Protein AF-A0A534IE81-F1 (afdb_monomer)

Foldseek 3Di:
DLVVVQVVCCVVVVDRDHSVCCVPPDDPPPVVVVVVQVLQLVLLLLVLQCVVCNPVSVPDPVSVVVVVVVCVCPPVDDSCVVSVVSPDNGGDCVSSVVVVVVVVVD

Secondary structure (DSSP, 8-state):
-HHHHHHHHHHHH-S---GGGHHHH--GGGHHHHHHHHHHHHHHHHHHHHHHH-TTGGG-HHHHHHHHHHHHTTTSS-HHHHHHTTT-SS--SHHHHHHHHHHHH-

Radius of gyration: 18.0 Å; Cα contacts (8 Å, |Δi|>4): 70; chains: 1; bounding box: 38×23×45 Å

Mean predicted aligned error: 4.63 Å

pLDDT: mean 92.32, std 5.48, range [68.88, 97.38]

Sequence (106 aa):
MDRVYASELRKVLKFRVPPEQYLVDLDDGFYAAQYLRAWIFDAQIRAALREKHGDGWWSTKEAGAFLKRQWSSGQKYSVEELLEGVGYAGLDLDPFVEEIESRLAS

Solvent-accessible surface area (backbone atoms only — not comparable to full-atom values): 6221 Å² total; per-residue (Å²): 106,36,67,59,55,25,51,51,49,24,69,73,73,71,47,92,52,68,44,73,49,58,82,75,72,66,60,72,92,54,44,69,58,53,51,53,51,49,50,25,48,50,31,46,53,52,49,54,40,30,73,75,56,37,89,66,21,91,78,37,70,66,52,54,53,50,51,51,58,58,58,72,52,64,84,76,61,55,72,45,61,56,30,45,76,73,76,37,99,40,87,51,62,61,56,33,50,54,51,52,52,55,65,73,74,108

Structure (mmCIF, N/CA/C/O backbone):
data_AF-A0A534IE81-F1
#
_entry.id   AF-A0A534IE81-F1
#
loop_
_atom_site.group_PDB
_atom_site.id
_atom_site.type_symbol
_atom_site.label_atom_id
_atom_site.label_alt_id
_atom_site.label_comp_id
_atom_site.label_asym_id
_atom_site.label_entity_id
_atom_site.label_seq_id
_atom_site.pdbx_PDB_ins_code
_atom_site.Cartn_x
_atom_site.Cartn_y
_atom_site.Cartn_z
_atom_site.occupancy
_atom_site.B_iso_or_equiv
_atom_site.auth_seq_id
_atom_site.auth_comp_id
_atom_site.auth_asym_id
_atom_site.auth_atom_id
_atom_site.pdbx_PDB_model_num
ATOM 1 N N . MET A 1 1 ? 21.670 -3.631 -20.381 1.00 70.19 1 MET A N 1
ATOM 2 C CA . MET A 1 1 ? 20.563 -3.517 -19.402 1.00 70.19 1 MET A CA 1
ATOM 3 C C . MET A 1 1 ? 19.368 -2.882 -20.107 1.00 70.19 1 MET A C 1
ATOM 5 O O . MET A 1 1 ? 18.323 -3.514 -20.164 1.00 70.19 1 MET A O 1
ATOM 9 N N . ASP A 1 2 ? 19.583 -1.741 -20.768 1.00 84.44 2 ASP A N 1
ATOM 10 C CA . ASP A 1 2 ? 18.852 -1.196 -21.932 1.00 84.44 2 ASP A CA 1
ATOM 11 C C . ASP A 1 2 ? 17.893 -2.154 -22.685 1.00 84.44 2 ASP A C 1
ATOM 13 O O . ASP A 1 2 ? 16.681 -1.939 -22.685 1.00 84.44 2 ASP A O 1
ATOM 17 N N . ARG A 1 3 ? 18.395 -3.231 -23.316 1.00 88.00 3 ARG A N 1
ATOM 18 C CA . ARG A 1 3 ? 17.573 -4.133 -24.144 1.00 88.00 3 ARG A CA 1
ATOM 19 C C . ARG A 1 3 ? 16.593 -4.951 -23.316 1.00 88.00 3 ARG A C 1
ATOM 21 O O . ARG A 1 3 ? 15.455 -5.118 -23.738 1.00 88.00 3 ARG A O 1
ATOM 28 N N . VAL A 1 4 ? 17.035 -5.447 -22.159 1.00 90.75 4 VAL A N 1
ATOM 29 C CA . VAL A 1 4 ? 16.195 -6.235 -21.246 1.00 90.75 4 VAL A CA 1
ATOM 30 C C . VAL A 1 4 ? 15.083 -5.342 -20.699 1.00 90.75 4 VAL A C 1
ATOM 32 O O . VAL A 1 4 ? 13.916 -5.664 -20.899 1.00 90.75 4 VAL A O 1
ATOM 35 N N . TYR A 1 5 ? 15.441 -4.176 -20.152 1.00 91.00 5 TYR A N 1
ATOM 36 C CA . TYR A 1 5 ? 14.512 -3.150 -19.665 1.00 91.00 5 TYR A CA 1
ATOM 37 C C . TYR A 1 5 ? 13.429 -2.812 -20.704 1.00 91.00 5 TYR A C 1
ATOM 39 O O . TYR A 1 5 ? 12.236 -2.989 -20.449 1.00 91.00 5 TYR A O 1
ATOM 47 N N . ALA A 1 6 ? 13.836 -2.417 -21.917 1.00 92.81 6 ALA A N 1
ATOM 48 C CA . ALA A 1 6 ? 12.893 -2.018 -22.958 1.00 92.81 6 ALA A CA 1
ATOM 49 C C . ALA A 1 6 ? 12.023 -3.185 -23.448 1.00 92.81 6 ALA A C 1
ATOM 51 O O . ALA A 1 6 ? 10.846 -2.991 -23.758 1.00 92.81 6 ALA A O 1
ATOM 52 N N . SER A 1 7 ? 12.583 -4.397 -23.531 1.00 94.38 7 SER A N 1
ATOM 53 C CA . SER A 1 7 ? 11.838 -5.577 -23.979 1.00 94.38 7 SER A CA 1
ATOM 54 C C . SER A 1 7 ? 10.766 -6.011 -22.977 1.00 94.38 7 SER A C 1
ATOM 56 O O . SER A 1 7 ? 9.632 -6.267 -23.389 1.00 94.38 7 SER A O 1
ATOM 58 N N . GLU A 1 8 ? 11.084 -6.021 -21.679 1.00 94.25 8 GLU A N 1
ATOM 59 C CA . GLU A 1 8 ? 10.147 -6.424 -20.629 1.00 94.25 8 GLU A CA 1
ATOM 60 C C . GLU A 1 8 ? 9.044 -5.381 -20.440 1.00 94.25 8 GLU A C 1
ATOM 62 O O . GLU A 1 8 ? 7.858 -5.723 -20.470 1.00 94.25 8 GLU A O 1
ATOM 67 N N . LEU A 1 9 ? 9.394 -4.093 -20.366 1.00 93.19 9 LEU A N 1
ATOM 68 C CA . LEU A 1 9 ? 8.386 -3.039 -20.243 1.00 93.19 9 LEU A CA 1
ATOM 69 C C . LEU A 1 9 ? 7.476 -2.977 -21.466 1.00 93.19 9 LEU A C 1
ATOM 71 O O . LEU A 1 9 ? 6.263 -2.872 -21.315 1.00 93.19 9 LEU A O 1
ATOM 75 N N . ARG A 1 10 ? 8.009 -3.132 -22.683 1.00 94.62 10 ARG A N 1
ATOM 76 C CA . ARG A 1 10 ? 7.165 -3.205 -23.885 1.00 94.62 10 ARG A CA 1
ATOM 77 C C . ARG A 1 10 ? 6.218 -4.403 -23.849 1.00 94.62 10 ARG A C 1
ATOM 79 O O . ARG A 1 10 ? 5.073 -4.294 -24.293 1.00 94.62 10 ARG A O 1
ATOM 86 N N . LYS A 1 11 ? 6.679 -5.552 -23.352 1.00 95.81 11 LYS A N 1
ATOM 87 C CA . LYS A 1 11 ? 5.860 -6.763 -23.236 1.00 95.81 11 LYS A CA 1
ATOM 88 C C . LYS A 1 11 ? 4.696 -6.561 -22.268 1.00 95.81 11 LYS A C 1
ATOM 90 O O . LYS A 1 11 ? 3.598 -7.026 -22.583 1.00 95.81 11 LYS A O 1
ATOM 95 N N . VAL A 1 12 ? 4.913 -5.882 -21.142 1.00 94.88 12 VAL A N 1
ATOM 96 C CA . VAL A 1 12 ? 3.889 -5.662 -20.105 1.00 94.88 12 VAL A CA 1
ATOM 97 C C . VAL A 1 12 ? 3.012 -4.449 -20.426 1.00 94.88 12 VAL A C 1
ATOM 99 O O . VAL A 1 12 ? 1.802 -4.601 -20.557 1.00 94.88 12 VAL A O 1
ATOM 102 N N . LEU A 1 13 ? 3.613 -3.275 -20.644 1.00 93.75 13 LEU A N 1
ATOM 103 C CA . LEU A 1 13 ? 2.911 -2.004 -20.869 1.00 93.75 13 LEU A CA 1
ATOM 104 C C . LEU A 1 13 ? 2.257 -1.902 -22.252 1.00 93.75 13 LEU A C 1
ATOM 106 O O . LEU A 1 13 ? 1.397 -1.056 -22.458 1.00 93.75 13 LEU A O 1
ATOM 110 N N . LYS A 1 14 ? 2.686 -2.720 -23.223 1.00 94.69 14 LYS A N 1
ATOM 111 C CA . LYS A 1 14 ? 2.256 -2.682 -24.639 1.00 94.69 14 LYS A CA 1
ATOM 112 C C . LYS A 1 14 ? 2.622 -1.400 -25.405 1.00 94.69 14 LYS A C 1
ATOM 114 O O . LYS A 1 14 ? 2.352 -1.316 -26.602 1.00 94.69 14 LYS A O 1
ATOM 119 N N . PHE A 1 15 ? 3.316 -0.453 -24.777 1.00 93.56 15 PHE A N 1
ATOM 120 C CA . PHE A 1 15 ? 3.876 0.743 -25.413 1.00 93.56 15 PHE A CA 1
ATOM 121 C C . PHE A 1 15 ? 5.326 0.532 -25.871 1.00 93.56 15 PHE A C 1
ATOM 123 O O . PHE A 1 15 ? 6.034 -0.355 -25.393 1.00 93.56 15 PHE A O 1
ATOM 130 N N . ARG A 1 16 ? 5.795 1.350 -26.823 1.00 92.19 16 ARG A N 1
ATOM 131 C CA . ARG A 1 16 ? 7.222 1.391 -27.179 1.00 92.19 16 ARG A CA 1
ATOM 132 C C . ARG A 1 16 ? 7.977 2.184 -26.114 1.00 92.19 16 ARG A C 1
ATOM 134 O O . ARG A 1 16 ? 7.666 3.349 -25.901 1.00 92.19 16 ARG A O 1
ATOM 141 N N . VAL A 1 17 ? 8.983 1.555 -25.517 1.00 90.69 17 VAL A N 1
ATOM 142 C CA . VAL A 1 17 ? 9.850 2.148 -24.493 1.00 90.69 17 VAL A CA 1
ATOM 143 C C . VAL A 1 17 ? 11.247 2.352 -25.092 1.00 90.69 17 VAL A C 1
ATOM 145 O O . VAL A 1 17 ? 11.842 1.368 -25.544 1.00 90.69 17 VAL A O 1
ATOM 148 N N . PRO A 1 18 ? 11.758 3.596 -25.173 1.00 92.12 18 PRO A N 1
ATOM 149 C CA . PRO A 1 18 ? 13.130 3.871 -25.592 1.00 92.12 18 PRO A CA 1
ATOM 150 C C . PRO A 1 18 ? 14.152 3.165 -24.684 1.00 92.12 18 PRO A C 1
ATOM 152 O O . PRO A 1 18 ? 14.059 3.300 -23.461 1.00 92.12 18 PRO A O 1
ATOM 155 N N . PRO A 1 19 ? 15.131 2.422 -25.235 1.00 90.94 19 PRO A N 1
ATOM 156 C CA . PRO A 1 19 ? 16.130 1.715 -24.437 1.00 90.94 19 PRO A CA 1
ATOM 157 C C . PRO A 1 19 ? 16.938 2.614 -23.510 1.00 90.94 19 PRO A C 1
ATOM 159 O O . PRO A 1 19 ? 17.375 2.130 -22.477 1.00 90.94 19 PRO A O 1
ATOM 162 N N . GLU A 1 20 ? 17.114 3.892 -23.851 1.00 91.69 20 GLU A N 1
ATOM 163 C CA . GLU A 1 20 ? 17.898 4.877 -23.101 1.00 91.69 20 GLU A CA 1
ATOM 164 C C . GLU A 1 20 ? 17.238 5.277 -21.773 1.00 91.69 20 GLU A C 1
ATOM 166 O O . GLU A 1 20 ? 17.924 5.760 -20.874 1.00 91.69 20 GLU A O 1
ATOM 171 N N . GLN A 1 21 ? 15.928 5.040 -21.617 1.00 90.06 21 GLN A N 1
ATOM 172 C CA . GLN A 1 21 ? 15.193 5.401 -20.400 1.00 90.06 21 GLN A CA 1
ATOM 173 C C . GLN A 1 21 ? 15.666 4.641 -19.155 1.00 90.06 21 GLN A C 1
ATOM 175 O O . GLN A 1 21 ? 15.494 5.152 -18.054 1.00 90.06 21 GLN A O 1
ATOM 180 N N . TYR A 1 22 ? 16.353 3.500 -19.300 1.00 85.62 22 TYR A N 1
ATOM 181 C CA . TYR A 1 22 ? 16.929 2.778 -18.156 1.00 85.62 22 TYR A CA 1
ATOM 182 C C . TYR A 1 22 ? 17.902 3.626 -17.315 1.00 85.62 22 TYR A C 1
ATOM 184 O O . TYR A 1 22 ? 18.153 3.295 -16.162 1.00 85.62 22 TYR A O 1
ATOM 192 N N . LEU A 1 23 ? 18.466 4.698 -17.891 1.00 87.44 23 LEU A N 1
ATOM 193 C CA . LEU A 1 23 ? 19.384 5.612 -17.203 1.00 87.44 23 LEU A CA 1
ATOM 194 C C . LEU A 1 23 ? 18.685 6.546 -16.211 1.00 87.44 23 LEU A C 1
ATOM 196 O O . LEU A 1 23 ? 19.358 7.131 -15.369 1.00 87.44 23 LEU A O 1
ATOM 200 N N . VAL A 1 24 ? 17.372 6.734 -16.355 1.00 86.44 24 VAL A N 1
ATOM 201 C CA . VAL A 1 24 ? 16.589 7.696 -15.564 1.00 86.44 24 VAL A CA 1
ATOM 202 C C . VAL A 1 24 ? 15.411 7.056 -14.834 1.00 86.44 24 VAL A C 1
ATOM 204 O O . VAL A 1 24 ? 14.939 7.635 -13.868 1.00 86.44 24 VAL A O 1
ATOM 207 N N . ASP A 1 25 ? 14.942 5.890 -15.287 1.00 81.81 25 ASP A N 1
ATOM 208 C CA . ASP A 1 25 ? 13.791 5.173 -14.714 1.00 81.81 25 ASP A CA 1
ATOM 209 C C . ASP A 1 25 ? 14.186 4.200 -13.590 1.00 81.81 25 ASP A C 1
ATOM 211 O O . ASP A 1 25 ? 13.340 3.667 -12.878 1.00 81.81 25 ASP A O 1
ATOM 215 N N . LEU A 1 26 ? 15.486 3.926 -13.436 1.00 77.25 26 LEU A N 1
ATOM 216 C CA . LEU A 1 26 ? 15.972 3.023 -12.403 1.00 77.25 26 LEU A CA 1
ATOM 217 C C . LEU A 1 26 ? 16.119 3.770 -11.075 1.00 77.25 26 LEU A C 1
ATOM 219 O O . LEU A 1 26 ? 17.108 4.466 -10.857 1.00 77.25 26 LEU A O 1
ATOM 223 N N . ASP A 1 27 ? 15.161 3.564 -10.177 1.00 78.12 27 ASP A N 1
ATOM 224 C CA . ASP A 1 27 ? 15.307 3.957 -8.779 1.00 78.12 27 ASP A CA 1
ATOM 225 C C . ASP A 1 27 ? 16.212 2.972 -8.021 1.00 78.12 27 ASP A C 1
ATOM 227 O O . ASP A 1 27 ? 16.103 1.744 -8.156 1.00 78.12 27 ASP A O 1
ATOM 231 N N . ASP A 1 28 ? 17.087 3.512 -7.174 1.00 76.25 28 ASP A N 1
ATOM 232 C CA . ASP A 1 28 ? 17.988 2.722 -6.339 1.00 76.25 28 ASP A CA 1
ATOM 233 C C . ASP A 1 28 ? 17.231 1.780 -5.386 1.00 76.25 28 ASP A C 1
ATOM 235 O O . ASP A 1 28 ? 16.104 2.026 -4.952 1.00 76.25 28 ASP A O 1
ATOM 239 N N . GLY A 1 29 ? 17.879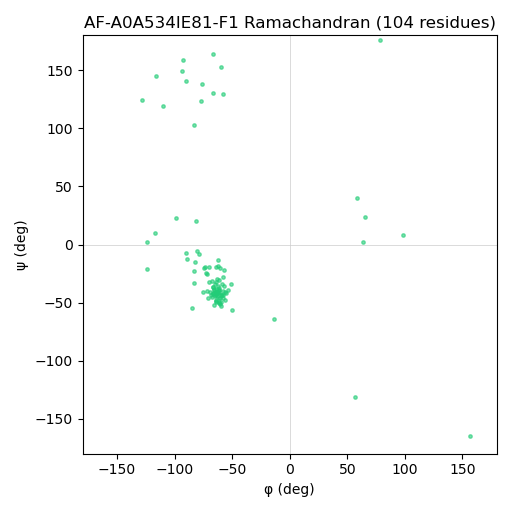 0.671 -5.017 1.00 75.44 29 GLY A N 1
ATOM 240 C CA . GLY A 1 29 ? 17.419 -0.184 -3.917 1.00 75.44 29 GLY A CA 1
ATOM 241 C C . GLY A 1 29 ? 16.077 -0.890 -4.145 1.00 75.44 29 GLY A C 1
ATOM 242 O O . GLY A 1 29 ? 15.429 -1.264 -3.170 1.00 75.44 29 GLY A O 1
ATOM 243 N N . PHE A 1 30 ? 15.663 -1.092 -5.403 1.00 79.75 30 PHE A N 1
ATOM 244 C CA . PHE A 1 30 ? 14.368 -1.692 -5.759 1.00 79.75 30 PHE A CA 1
ATOM 245 C C . PHE A 1 30 ? 13.169 -0.907 -5.204 1.00 79.75 30 PHE A C 1
ATOM 247 O O . PHE A 1 30 ? 12.179 -1.495 -4.763 1.00 79.75 30 PHE A O 1
ATOM 254 N N . TYR A 1 31 ? 13.235 0.424 -5.242 1.00 85.94 31 TYR A N 1
ATOM 255 C CA . TYR A 1 31 ? 12.197 1.300 -4.694 1.00 85.94 31 TYR A CA 1
ATOM 256 C C . TYR A 1 31 ? 10.783 0.995 -5.223 1.00 85.94 31 TYR A C 1
ATOM 258 O O . TYR A 1 31 ? 9.826 0.923 -4.452 1.00 85.94 31 TYR A O 1
ATOM 266 N N . ALA A 1 32 ? 10.648 0.677 -6.515 1.00 88.00 32 ALA A N 1
ATOM 267 C CA . ALA A 1 32 ? 9.375 0.254 -7.104 1.00 88.00 32 ALA A CA 1
ATOM 268 C C . ALA A 1 32 ? 8.762 -0.984 -6.411 1.00 88.00 32 ALA A C 1
ATOM 270 O O . ALA A 1 32 ? 7.546 -1.064 -6.229 1.00 88.00 32 ALA A O 1
ATOM 271 N N . ALA A 1 33 ? 9.591 -1.932 -5.960 1.00 90.75 33 ALA A N 1
ATOM 272 C CA . ALA A 1 33 ? 9.120 -3.093 -5.206 1.00 90.75 33 ALA A CA 1
ATOM 273 C C . ALA A 1 33 ? 8.627 -2.701 -3.803 1.00 90.75 33 ALA A C 1
ATOM 275 O O . ALA A 1 33 ? 7.683 -3.306 -3.292 1.00 90.75 33 ALA A O 1
ATOM 276 N N . GLN A 1 34 ? 9.222 -1.674 -3.188 1.00 91.94 34 GLN A N 1
ATOM 277 C CA . GLN A 1 34 ? 8.751 -1.136 -1.910 1.00 91.94 34 GLN A CA 1
ATOM 278 C C . GLN A 1 34 ? 7.376 -0.474 -2.057 1.00 91.94 34 GLN A C 1
ATOM 280 O O . GLN A 1 34 ? 6.508 -0.717 -1.219 1.00 91.94 34 GLN A O 1
ATOM 285 N N . TYR A 1 35 ? 7.139 0.282 -3.136 1.00 92.88 35 TYR A N 1
ATOM 286 C CA . TYR A 1 35 ? 5.810 0.835 -3.426 1.00 92.88 35 TYR A CA 1
ATOM 287 C C . TYR A 1 35 ? 4.758 -0.246 -3.620 1.00 92.88 35 TYR A C 1
ATOM 289 O O . TYR A 1 35 ? 3.687 -0.160 -3.023 1.00 92.88 35 TYR A O 1
ATOM 297 N N . LEU A 1 36 ? 5.072 -1.283 -4.403 1.00 94.19 36 LEU A N 1
ATOM 298 C CA . LEU A 1 36 ? 4.138 -2.382 -4.622 1.00 94.19 36 LEU A CA 1
ATOM 299 C C . LEU A 1 36 ? 3.746 -3.044 -3.294 1.00 94.19 36 LEU A C 1
ATOM 301 O O . LEU A 1 36 ? 2.565 -3.232 -3.019 1.00 94.19 36 LEU A O 1
ATOM 305 N N . ARG A 1 37 ? 4.727 -3.321 -2.427 1.00 96.12 37 ARG A N 1
ATOM 306 C CA . A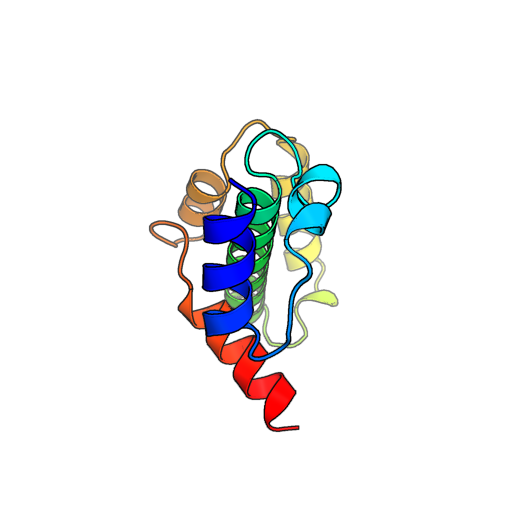RG A 1 37 ? 4.478 -3.866 -1.083 1.00 96.12 37 ARG A CA 1
ATOM 307 C C . ARG A 1 37 ? 3.641 -2.921 -0.218 1.00 96.12 37 ARG A C 1
ATOM 309 O O . ARG A 1 37 ? 2.765 -3.390 0.500 1.00 96.12 37 ARG A O 1
ATOM 316 N N . ALA A 1 38 ? 3.880 -1.612 -0.301 1.00 95.50 38 ALA A N 1
ATOM 317 C CA . ALA A 1 38 ? 3.108 -0.615 0.435 1.00 95.50 38 ALA A CA 1
ATOM 318 C C . ALA A 1 38 ? 1.641 -0.553 -0.021 1.00 95.50 38 ALA A C 1
ATOM 320 O O . ALA A 1 38 ? 0.759 -0.440 0.824 1.00 95.50 38 ALA A O 1
ATOM 321 N N . TRP A 1 39 ? 1.366 -0.666 -1.325 1.00 97.12 39 TRP A N 1
ATOM 322 C CA . TRP A 1 39 ? -0.005 -0.701 -1.847 1.00 97.12 39 TRP A CA 1
ATO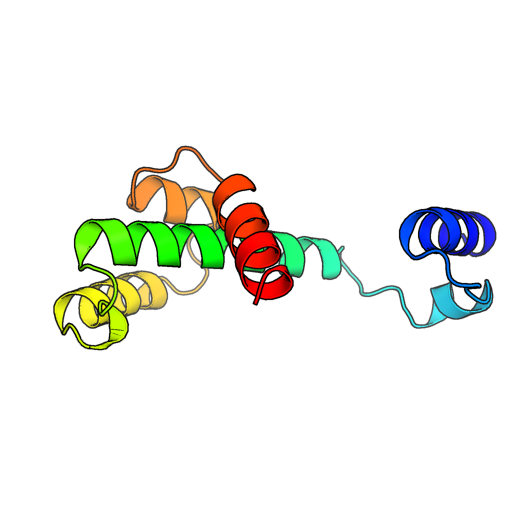M 323 C C . TRP A 1 39 ? -0.763 -1.960 -1.428 1.00 97.12 39 TRP A C 1
ATOM 325 O O . TRP A 1 39 ? -1.916 -1.864 -1.015 1.00 97.12 39 TRP A O 1
ATOM 335 N N . ILE A 1 40 ? -0.099 -3.117 -1.475 1.00 97.38 40 ILE A N 1
ATOM 336 C C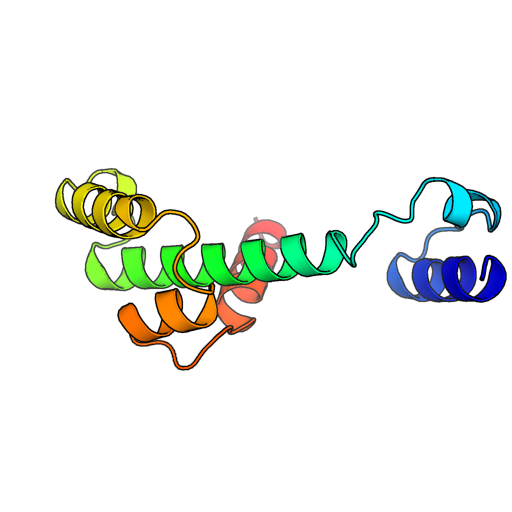A . ILE A 1 40 ? -0.668 -4.390 -1.015 1.00 97.38 40 ILE A CA 1
ATOM 337 C C . ILE A 1 40 ? -1.006 -4.312 0.480 1.00 97.38 40 ILE A C 1
ATOM 339 O O . ILE A 1 40 ? -2.138 -4.571 0.885 1.00 97.38 40 ILE A O 1
ATOM 343 N N . PHE A 1 41 ? 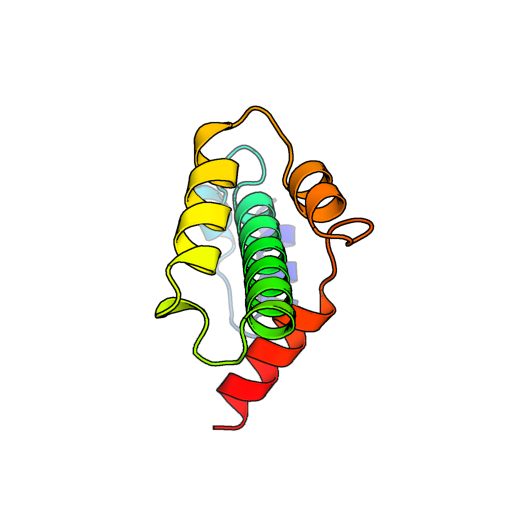-0.042 -3.865 1.290 1.00 96.94 41 PHE A N 1
ATOM 344 C CA . PHE A 1 41 ? -0.227 -3.661 2.725 1.00 96.94 41 PHE A CA 1
ATOM 345 C C . PHE A 1 41 ? -1.391 -2.710 3.030 1.00 96.94 41 PHE A C 1
ATOM 347 O O . PHE A 1 41 ? -2.240 -3.007 3.870 1.00 96.94 41 PHE A O 1
ATOM 354 N N . ASP A 1 42 ? -1.451 -1.569 2.342 1.00 96.19 42 ASP A N 1
ATOM 355 C CA . ASP A 1 42 ? -2.505 -0.574 2.533 1.00 96.19 42 ASP A CA 1
ATOM 356 C C . ASP A 1 42 ? -3.898 -1.134 2.197 1.00 96.19 42 ASP A C 1
ATOM 358 O O . ASP A 1 42 ? -4.843 -0.916 2.960 1.00 96.19 42 ASP A O 1
ATOM 362 N N . ALA A 1 43 ? -4.028 -1.912 1.118 1.00 96.31 43 ALA A N 1
ATOM 363 C CA . ALA A 1 43 ? -5.281 -2.581 0.774 1.00 96.31 43 ALA A CA 1
ATOM 364 C C . ALA A 1 43 ? -5.727 -3.567 1.872 1.00 96.31 43 ALA A C 1
ATOM 366 O O . ALA A 1 43 ? -6.875 -3.507 2.318 1.00 96.31 43 ALA A O 1
ATOM 367 N N . GLN A 1 44 ? -4.817 -4.403 2.386 1.00 96.25 44 GLN A N 1
ATOM 368 C CA . GLN A 1 44 ? -5.115 -5.340 3.480 1.00 96.25 44 GLN A CA 1
ATOM 369 C C . GLN A 1 44 ? -5.486 -4.636 4.793 1.00 96.25 44 GLN A C 1
ATOM 371 O O . GLN A 1 44 ? -6.437 -5.036 5.470 1.00 96.25 44 GLN A O 1
ATOM 376 N N . ILE A 1 45 ? -4.785 -3.557 5.162 1.00 96.12 45 ILE A N 1
ATOM 377 C CA . ILE A 1 45 ? -5.126 -2.767 6.355 1.00 96.12 45 ILE A CA 1
ATOM 378 C C . ILE A 1 45 ? -6.509 -2.134 6.202 1.00 96.12 45 ILE A C 1
ATOM 380 O O . ILE A 1 45 ? -7.304 -2.159 7.146 1.00 96.12 45 ILE A O 1
ATOM 384 N N . ARG A 1 46 ? -6.836 -1.600 5.019 1.00 95.19 46 ARG A N 1
ATOM 385 C CA . ARG A 1 46 ? -8.174 -1.062 4.741 1.00 95.19 46 ARG A CA 1
ATOM 386 C C . ARG A 1 46 ? -9.247 -2.150 4.790 1.00 95.19 46 ARG A C 1
ATOM 388 O O . ARG A 1 46 ? -10.317 -1.883 5.338 1.00 95.19 46 ARG A O 1
ATOM 395 N N . ALA A 1 47 ? -8.964 -3.357 4.303 1.00 94.38 47 ALA A N 1
ATOM 396 C CA . ALA A 1 47 ? -9.865 -4.503 4.422 1.00 94.38 47 ALA A CA 1
ATOM 397 C C . ALA A 1 47 ? -10.124 -4.874 5.894 1.00 94.38 47 ALA A C 1
ATOM 399 O O . ALA A 1 47 ? -11.279 -4.908 6.312 1.00 94.38 47 ALA A O 1
ATOM 400 N N . ALA A 1 48 ? -9.076 -5.010 6.716 1.00 94.31 48 ALA A N 1
ATOM 401 C CA . ALA A 1 48 ? -9.225 -5.288 8.151 1.00 94.31 48 ALA A CA 1
ATOM 402 C C . ALA A 1 48 ? -9.991 -4.187 8.904 1.00 94.31 48 ALA A C 1
ATOM 404 O O . ALA A 1 48 ? -10.777 -4.464 9.813 1.00 94.31 48 ALA A O 1
ATOM 405 N N . LEU A 1 49 ? -9.784 -2.920 8.536 1.00 95.25 49 LEU A N 1
ATOM 406 C CA . LEU A 1 49 ? -10.527 -1.805 9.122 1.00 95.25 49 LEU A CA 1
ATOM 407 C C . LEU A 1 49 ? -12.013 -1.856 8.762 1.00 95.25 49 LEU A C 1
ATOM 409 O O . LEU A 1 49 ? -12.843 -1.636 9.644 1.00 95.25 49 LEU A O 1
ATOM 413 N N . ARG A 1 50 ? -12.352 -2.181 7.508 1.00 95.06 50 ARG A N 1
ATOM 414 C CA . ARG A 1 50 ? -13.744 -2.372 7.075 1.00 95.06 50 ARG A CA 1
ATOM 415 C C . ARG A 1 50 ? -14.397 -3.562 7.768 1.00 95.06 50 ARG A C 1
ATOM 417 O O . ARG A 1 50 ? -15.507 -3.422 8.265 1.00 95.06 50 ARG A O 1
ATOM 424 N N . GLU A 1 51 ? -13.704 -4.692 7.870 1.00 93.56 51 GLU A N 1
ATOM 425 C CA . GLU A 1 51 ? -14.218 -5.882 8.558 1.00 93.56 51 GLU A CA 1
ATOM 426 C C . GLU A 1 51 ? -14.543 -5.583 10.029 1.00 93.56 51 GLU A C 1
ATOM 428 O O . GLU A 1 51 ? -15.599 -5.953 10.540 1.00 93.56 51 GLU A O 1
ATOM 433 N N . LYS A 1 52 ? -13.659 -4.846 10.710 1.00 93.50 52 LYS A N 1
ATOM 434 C CA . LYS A 1 52 ? -13.787 -4.577 12.145 1.00 93.50 52 LYS A CA 1
ATOM 435 C C . LYS A 1 52 ? -14.714 -3.410 12.494 1.00 93.50 52 LYS A C 1
ATOM 437 O O . LYS A 1 52 ? -15.323 -3.416 13.564 1.00 93.50 52 LYS A O 1
ATOM 442 N N . HIS A 1 53 ? -14.767 -2.380 11.652 1.00 94.62 53 HIS A N 1
ATOM 443 C CA . HIS A 1 53 ? -15.433 -1.107 11.955 1.00 94.62 53 HIS A CA 1
ATOM 444 C C . HIS A 1 53 ? -16.513 -0.714 10.932 1.00 94.62 53 HIS A C 1
ATOM 446 O O . HIS A 1 53 ? -17.128 0.344 11.077 1.00 94.62 53 HIS A O 1
ATOM 452 N N . GLY A 1 54 ? -16.771 -1.559 9.932 1.00 95.31 54 GLY A N 1
ATOM 453 C CA . GLY A 1 54 ? -17.708 -1.315 8.837 1.00 95.31 54 GLY A CA 1
ATOM 454 C C . GLY A 1 54 ? -17.148 -0.396 7.748 1.00 95.31 54 GLY A C 1
ATOM 455 O O . GLY A 1 54 ? -16.061 0.172 7.869 1.00 95.31 54 GLY A O 1
ATOM 456 N N . ASP A 1 55 ? -17.922 -0.201 6.678 1.00 94.81 55 ASP A N 1
ATOM 457 C CA . ASP A 1 55 ? -17.482 0.591 5.522 1.00 94.81 55 ASP A CA 1
ATOM 458 C C . ASP A 1 55 ? -17.116 2.030 5.888 1.00 94.81 55 ASP A C 1
ATOM 460 O O . ASP A 1 55 ? -16.157 2.562 5.350 1.00 94.81 55 ASP A O 1
ATOM 464 N N . GLY A 1 56 ? -17.804 2.635 6.861 1.00 96.06 56 GLY A N 1
ATOM 465 C CA . GLY A 1 56 ? -17.537 3.991 7.354 1.00 96.06 56 GLY A CA 1
ATOM 466 C C . GLY A 1 56 ? -16.391 4.108 8.367 1.00 96.06 56 GLY A C 1
ATOM 467 O O . GLY A 1 56 ? -16.363 5.087 9.121 1.00 96.06 56 GLY A O 1
ATOM 468 N N . TRP A 1 57 ? -15.472 3.137 8.434 1.00 96.12 57 TRP A N 1
ATOM 469 C CA . TRP A 1 57 ? -14.449 3.028 9.487 1.00 96.12 57 TRP A CA 1
ATOM 470 C C . TRP A 1 57 ? -13.646 4.313 9.727 1.00 96.12 57 TRP A C 1
ATOM 472 O O . TRP A 1 57 ? -13.298 4.606 10.872 1.00 96.12 57 TRP A O 1
ATOM 482 N N . TRP A 1 58 ? -13.390 5.111 8.683 1.00 95.12 58 TRP A N 1
ATOM 483 C CA . TRP A 1 58 ? -12.626 6.367 8.756 1.00 95.12 58 TRP A CA 1
ATOM 484 C C . TRP A 1 58 ? -13.261 7.413 9.680 1.00 95.12 58 TRP A C 1
ATOM 486 O O . TRP A 1 58 ? -12.587 8.338 10.127 1.00 95.12 58 TRP A O 1
ATOM 496 N N . SER A 1 59 ? -14.556 7.274 9.969 1.00 96.44 59 SER A N 1
ATOM 497 C CA . SER A 1 59 ? -15.307 8.163 10.860 1.00 96.44 59 SER A CA 1
ATOM 498 C C . SER A 1 59 ? -15.300 7.711 12.327 1.00 96.44 59 SER A C 1
ATOM 500 O O . SER A 1 59 ? -15.759 8.447 13.202 1.00 96.44 59 SER A O 1
ATOM 502 N N . THR A 1 60 ? -14.764 6.522 12.620 1.00 96.62 60 THR A N 1
ATOM 503 C CA . THR A 1 60 ? -14.779 5.934 13.966 1.00 96.62 60 THR A CA 1
ATOM 504 C C . THR A 1 60 ? -13.547 6.342 14.774 1.00 96.62 60 THR A C 1
ATOM 506 O O . THR A 1 60 ? -12.420 6.403 14.268 1.00 96.62 60 THR A O 1
ATOM 509 N N . LYS A 1 61 ? -13.737 6.605 16.073 1.00 96.69 61 LYS A N 1
ATOM 510 C CA . LYS A 1 61 ? -12.618 6.933 16.976 1.00 96.69 61 LYS A CA 1
ATOM 511 C C . LYS A 1 61 ? -11.706 5.724 17.179 1.00 96.69 61 LYS A C 1
ATOM 513 O O . LYS A 1 61 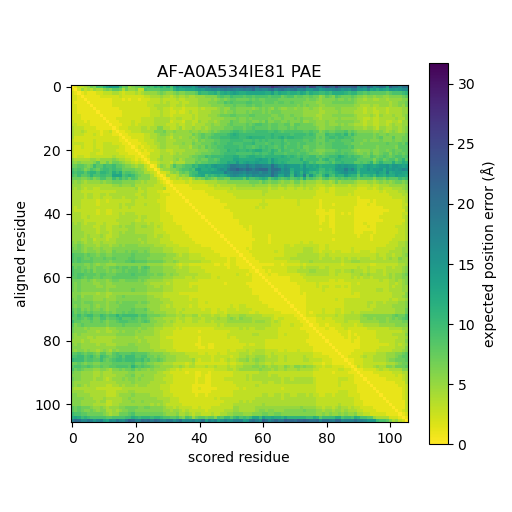? -10.499 5.879 17.363 1.00 96.69 61 LYS A O 1
ATOM 518 N N . GLU A 1 62 ? -12.283 4.532 17.126 1.00 95.31 62 GLU A N 1
ATOM 519 C CA . GLU A 1 62 ? -11.638 3.248 17.354 1.00 95.31 62 GLU A CA 1
ATOM 520 C C . GLU A 1 62 ? -10.626 2.934 16.245 1.00 95.31 62 GLU A C 1
ATOM 522 O O . GLU A 1 62 ? -9.481 2.592 16.561 1.00 95.31 62 GLU A O 1
ATOM 527 N N . ALA A 1 63 ? -10.992 3.140 14.973 1.00 96.06 63 ALA A N 1
ATOM 528 C CA . ALA A 1 63 ? -10.067 2.993 13.849 1.00 96.06 63 ALA A CA 1
ATOM 529 C C . ALA A 1 63 ? -8.919 4.013 13.918 1.00 96.06 63 ALA A C 1
ATOM 531 O O . ALA A 1 63 ? -7.751 3.659 13.745 1.00 96.06 63 ALA A O 1
ATOM 532 N N . GLY A 1 64 ? -9.220 5.271 14.262 1.00 96.12 64 GLY A N 1
ATOM 533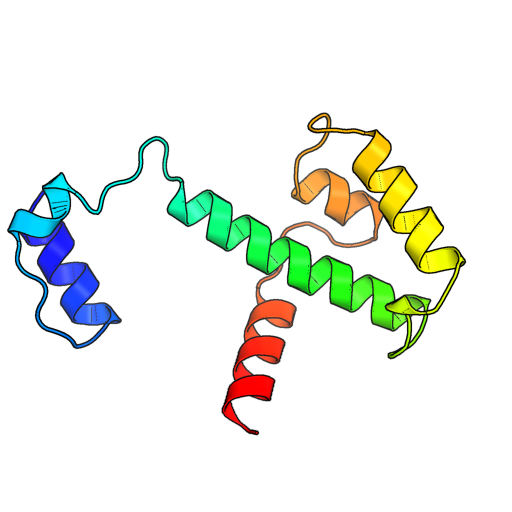 C CA . GLY A 1 64 ? -8.193 6.298 14.454 1.00 96.12 64 GLY A CA 1
ATOM 534 C C . GLY A 1 64 ? -7.218 5.958 15.588 1.00 96.12 64 GLY A C 1
ATOM 535 O O . GLY A 1 64 ? -6.006 6.137 15.453 1.00 96.12 64 GLY A O 1
ATOM 536 N N . ALA A 1 65 ? -7.722 5.425 16.704 1.00 95.81 65 ALA A N 1
ATOM 537 C CA . ALA A 1 65 ? -6.887 4.954 17.805 1.00 95.81 65 ALA A CA 1
ATOM 538 C C . ALA A 1 65 ? -6.026 3.747 17.401 1.00 95.81 65 ALA A C 1
ATOM 540 O O . ALA A 1 65 ? -4.871 3.661 17.817 1.00 95.81 65 ALA A O 1
ATOM 541 N N . PHE A 1 66 ? -6.564 2.832 16.590 1.00 93.88 66 PHE A N 1
ATOM 542 C CA . PHE A 1 66 ? -5.805 1.720 16.026 1.00 93.88 66 PHE A CA 1
ATOM 543 C C . PHE A 1 66 ? -4.635 2.214 15.164 1.00 93.88 66 PHE A C 1
ATOM 545 O O . PHE A 1 66 ? -3.493 1.862 15.457 1.00 93.88 66 PHE A O 1
ATOM 552 N N . LEU A 1 67 ? -4.889 3.091 14.188 1.00 94.38 67 LEU A N 1
ATOM 553 C CA . LEU A 1 67 ? -3.849 3.618 13.297 1.00 94.38 67 LEU A CA 1
ATOM 554 C C . LEU A 1 67 ? -2.752 4.360 14.064 1.00 94.38 67 LEU A C 1
ATOM 556 O O . LEU A 1 67 ? -1.568 4.1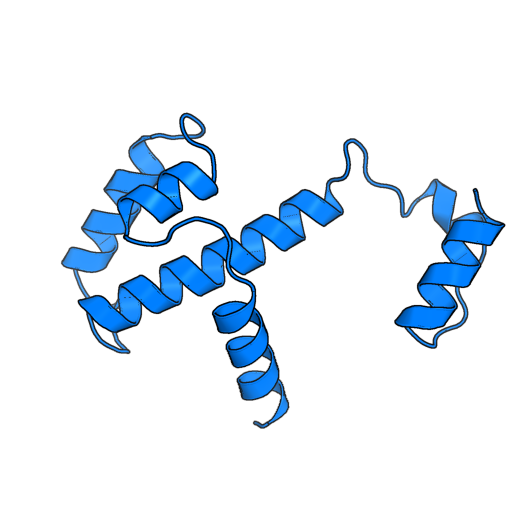11 13.846 1.00 94.38 67 LEU A O 1
ATOM 560 N N . LYS A 1 68 ? -3.128 5.199 15.040 1.00 95.94 68 LYS A N 1
ATOM 561 C CA . LYS A 1 68 ? -2.158 5.897 15.901 1.00 95.94 68 LYS A CA 1
ATOM 562 C C . LYS A 1 68 ? -1.234 4.936 16.645 1.00 95.94 68 LYS A C 1
ATOM 564 O O . LYS A 1 68 ? -0.044 5.221 16.756 1.00 95.94 68 LYS A O 1
ATOM 569 N N . ARG A 1 69 ? -1.754 3.810 17.149 1.00 93.38 69 ARG A N 1
ATOM 570 C CA . ARG A 1 69 ? -0.919 2.793 17.807 1.00 93.38 69 ARG A CA 1
ATOM 571 C C . ARG A 1 69 ? 0.071 2.170 16.829 1.00 93.38 69 ARG A C 1
ATOM 573 O O . ARG A 1 69 ? 1.244 2.069 17.176 1.00 93.38 69 ARG A O 1
ATOM 580 N N . GLN A 1 70 ? -0.364 1.833 15.615 1.00 92.44 70 GLN A N 1
ATOM 581 C CA . GLN A 1 70 ? 0.548 1.300 14.599 1.00 92.44 70 GLN A CA 1
ATOM 582 C C . GLN A 1 70 ? 1.652 2.310 14.260 1.00 92.44 70 GLN A C 1
ATOM 584 O O . GLN A 1 70 ? 2.834 2.002 14.398 1.00 92.44 70 GLN A O 1
ATOM 589 N N . TRP A 1 71 ? 1.288 3.558 13.951 1.00 93.44 71 TRP A N 1
ATOM 590 C CA . TRP A 1 71 ? 2.250 4.612 13.604 1.00 93.44 71 TRP A CA 1
ATOM 591 C C . TRP A 1 71 ? 3.210 4.973 14.738 1.00 93.44 71 TRP A C 1
ATOM 593 O O . TRP A 1 71 ? 4.351 5.349 14.476 1.00 93.44 71 TRP A O 1
ATOM 603 N N . SER A 1 72 ? 2.788 4.827 15.998 1.00 95.56 72 SER A N 1
ATOM 604 C CA . SER A 1 72 ? 3.653 5.093 17.154 1.00 95.56 72 SER A CA 1
ATOM 605 C C . SER A 1 72 ? 4.885 4.180 17.222 1.00 95.56 72 SER A C 1
ATOM 607 O O . SER A 1 72 ? 5.864 4.530 17.875 1.00 95.56 72 SER A O 1
ATOM 609 N N . SER A 1 73 ? 4.867 3.047 16.510 1.00 92.69 73 SER A N 1
ATOM 610 C CA . SER A 1 73 ? 6.002 2.122 16.416 1.00 92.69 73 SER A CA 1
ATOM 611 C C . SER A 1 73 ? 7.073 2.566 15.409 1.00 92.69 73 SER A C 1
ATOM 613 O O . SER A 1 73 ? 8.127 1.934 15.327 1.00 92.69 73 SER A O 1
ATOM 615 N N . GLY A 1 74 ? 6.842 3.641 14.646 1.00 93.19 74 GLY A N 1
ATOM 616 C CA . GLY A 1 74 ? 7.773 4.114 13.622 1.00 93.19 74 GLY A CA 1
ATOM 617 C C . GLY A 1 74 ? 8.090 3.023 12.595 1.00 93.19 74 GLY A C 1
ATOM 618 O O . GLY A 1 74 ? 7.190 2.366 12.085 1.00 93.19 74 GLY A O 1
ATOM 619 N N . GLN A 1 75 ? 9.378 2.814 12.318 1.00 92.69 75 GLN A N 1
ATOM 620 C CA . GLN A 1 75 ? 9.870 1.784 11.388 1.00 92.69 75 GLN A CA 1
ATOM 621 C C . GLN A 1 75 ? 10.355 0.519 12.110 1.00 92.69 75 GLN A C 1
ATOM 623 O O . GLN A 1 75 ? 11.201 -0.209 11.601 1.00 92.69 75 GLN A O 1
ATOM 628 N N . LYS A 1 76 ? 9.881 0.281 13.338 1.00 96.00 76 LYS A N 1
ATOM 629 C CA . LYS A 1 76 ? 10.348 -0.847 14.149 1.00 96.00 76 LYS A CA 1
ATOM 630 C C . LYS A 1 76 ? 9.986 -2.207 13.543 1.00 96.00 76 LYS A C 1
ATOM 632 O O . LYS A 1 76 ? 10.741 -3.152 13.733 1.00 96.00 76 LYS A O 1
ATOM 637 N N . TYR A 1 77 ? 8.839 -2.291 12.876 1.00 95.00 77 TYR A N 1
ATOM 638 C CA . TYR A 1 77 ? 8.281 -3.530 12.344 1.00 95.00 77 TYR A CA 1
ATOM 639 C C . TYR A 1 77 ? 8.207 -3.473 10.820 1.00 95.00 77 TYR A C 1
ATOM 641 O O . TYR A 1 77 ? 7.939 -2.418 10.235 1.00 95.00 77 TYR A O 1
ATOM 649 N N . SER A 1 78 ? 8.420 -4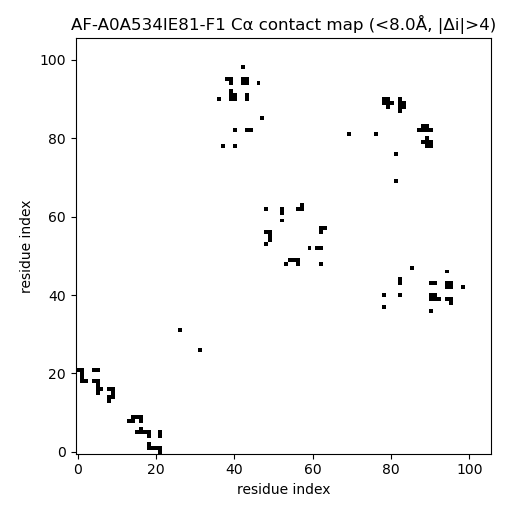.623 10.193 1.00 93.75 78 SER A N 1
ATOM 650 C CA . SER A 1 78 ? 8.117 -4.866 8.785 1.00 93.75 78 SER A CA 1
ATOM 651 C C . SER A 1 78 ? 6.607 -4.827 8.522 1.00 93.75 78 SER A C 1
ATOM 653 O O . SER A 1 78 ? 5.790 -4.909 9.439 1.00 93.75 78 SER A O 1
ATOM 655 N N . VAL A 1 79 ? 6.219 -4.709 7.249 1.00 94.06 79 VAL A N 1
ATOM 656 C CA . VAL A 1 79 ? 4.797 -4.745 6.866 1.00 94.06 79 VAL A CA 1
ATOM 657 C C . VAL A 1 79 ? 4.165 -6.105 7.167 1.00 94.06 79 VAL A C 1
ATOM 659 O O . VAL A 1 79 ? 3.001 -6.152 7.546 1.00 94.06 79 VAL A O 1
ATOM 662 N N . GLU A 1 80 ? 4.932 -7.191 7.076 1.00 95.00 80 GLU A N 1
ATOM 663 C CA . GLU A 1 80 ? 4.502 -8.536 7.457 1.00 95.00 80 GLU A CA 1
ATOM 664 C C . GLU A 1 80 ? 4.211 -8.637 8.959 1.00 95.00 80 GLU A C 1
ATOM 666 O O . GLU A 1 80 ? 3.120 -9.052 9.333 1.00 95.00 80 GLU A O 1
ATOM 671 N N . GLU A 1 81 ? 5.118 -8.171 9.821 1.00 95.06 81 GLU A N 1
ATOM 672 C CA . GLU A 1 81 ? 4.905 -8.174 11.280 1.00 95.06 81 GLU A CA 1
ATOM 673 C C . GLU A 1 81 ? 3.705 -7.301 11.691 1.00 95.06 81 GLU A C 1
ATOM 675 O O . GLU A 1 81 ? 2.961 -7.631 12.618 1.00 95.06 81 GLU A O 1
ATOM 680 N N . LEU A 1 82 ? 3.480 -6.182 10.992 1.00 94.75 82 LEU A N 1
ATOM 681 C CA . LEU A 1 82 ? 2.292 -5.349 11.204 1.00 94.75 82 LEU A CA 1
ATOM 682 C C . LEU A 1 82 ? 0.999 -6.071 10.788 1.00 94.75 82 LEU A C 1
ATOM 684 O O . LEU A 1 82 ? -0.025 -5.906 11.454 1.00 94.75 82 LEU A O 1
ATOM 688 N N . LEU A 1 83 ? 1.041 -6.864 9.712 1.00 95.00 83 LEU A N 1
ATOM 689 C CA . LEU A 1 83 ? -0.085 -7.658 9.211 1.00 95.00 83 LEU A CA 1
ATOM 690 C C . LEU A 1 83 ? -0.411 -8.853 10.112 1.00 95.00 83 LEU A C 1
ATOM 692 O O . LEU A 1 83 ? -1.586 -9.096 10.397 1.00 95.00 83 LEU A O 1
ATOM 696 N N . GLU A 1 84 ? 0.607 -9.528 10.643 1.00 94.00 84 GLU A N 1
ATOM 697 C CA . GLU A 1 84 ? 0.445 -10.558 11.677 1.00 94.00 84 GLU A CA 1
ATOM 698 C C . GLU A 1 84 ? -0.305 -10.006 12.893 1.00 94.00 84 GLU A C 1
ATOM 700 O O . GLU A 1 84 ? -1.246 -10.627 13.395 1.00 94.00 84 GLU A O 1
ATOM 705 N N . GLY A 1 85 ? 0.025 -8.779 13.310 1.00 89.88 85 GLY A N 1
ATOM 706 C CA . GLY A 1 85 ? -0.649 -8.081 14.406 1.00 89.88 85 GLY A CA 1
ATOM 707 C C . GLY A 1 85 ? -2.142 -7.791 14.183 1.00 89.88 85 GLY A C 1
ATOM 708 O O . GLY A 1 85 ? -2.841 -7.447 15.142 1.00 89.88 85 GLY A O 1
ATOM 709 N N . VAL A 1 86 ? -2.646 -7.925 12.953 1.00 90.00 86 VAL A N 1
ATOM 710 C CA . VAL A 1 86 ? -4.071 -7.772 12.613 1.00 90.00 86 VAL A CA 1
ATOM 711 C C . VAL A 1 86 ? -4.717 -9.044 12.060 1.00 90.00 86 VAL A C 1
ATOM 713 O O . VAL A 1 86 ? -5.871 -8.990 11.646 1.00 90.00 86 VAL A O 1
ATOM 716 N N . GLY A 1 87 ? -4.028 -10.187 12.128 1.00 90.00 87 GLY A N 1
ATOM 717 C CA . GLY A 1 87 ? -4.595 -11.502 11.812 1.00 90.00 87 GLY A CA 1
ATOM 718 C C . GLY A 1 87 ? -4.305 -12.033 10.407 1.00 90.00 87 GLY A C 1
ATOM 719 O O . GLY A 1 87 ? -4.845 -13.077 10.051 1.00 90.00 87 GLY A O 1
ATOM 720 N N . TYR A 1 88 ? -3.447 -11.374 9.625 1.00 93.81 88 TYR A N 1
ATOM 721 C CA . TYR A 1 88 ? -2.977 -11.905 8.341 1.00 93.81 88 TYR A CA 1
ATOM 722 C C . TYR A 1 88 ? -1.659 -12.664 8.507 1.00 93.81 88 TYR A C 1
ATOM 724 O O . TYR A 1 88 ? -0.833 -12.311 9.337 1.00 93.81 88 TYR A O 1
ATOM 732 N N . ALA A 1 89 ? -1.420 -13.680 7.676 1.00 92.75 89 ALA A N 1
ATOM 733 C CA . ALA A 1 89 ? -0.159 -14.431 7.685 1.00 92.75 89 ALA A CA 1
ATOM 734 C C . ALA A 1 89 ? 1.002 -13.708 6.966 1.00 92.75 89 ALA A C 1
ATOM 736 O O . ALA A 1 89 ? 2.132 -14.186 6.983 1.00 92.75 89 ALA A O 1
ATOM 737 N N . GLY A 1 90 ? 0.722 -12.593 6.287 1.00 95.12 90 GLY A N 1
ATOM 738 C CA . GLY A 1 90 ? 1.682 -11.842 5.486 1.00 95.12 90 GLY A CA 1
ATOM 739 C C . GLY A 1 90 ? 0.989 -11.010 4.409 1.00 95.12 90 GLY A C 1
ATOM 740 O O . GLY A 1 90 ? -0.227 -10.800 4.464 1.00 95.12 90 GLY A O 1
ATOM 741 N N . LEU A 1 91 ? 1.774 -10.539 3.435 1.00 96.75 91 LEU A N 1
ATOM 742 C CA . LEU A 1 91 ? 1.247 -9.810 2.283 1.00 96.75 91 LEU A CA 1
ATOM 743 C C . LEU A 1 91 ? 0.390 -10.720 1.399 1.00 96.75 91 LEU A C 1
ATOM 745 O O . LEU A 1 91 ? 0.836 -11.789 0.985 1.00 96.75 91 LEU A O 1
ATOM 749 N N . ASP A 1 92 ? -0.801 -10.239 1.077 1.00 95.44 92 ASP A N 1
ATOM 750 C CA . ASP A 1 92 ? -1.794 -10.893 0.236 1.00 95.44 92 ASP A CA 1
ATOM 751 C C . ASP A 1 92 ? -2.246 -9.926 -0.862 1.00 95.44 92 ASP A C 1
ATOM 753 O O . ASP A 1 92 ? -2.673 -8.805 -0.584 1.00 95.44 92 ASP A O 1
ATOM 757 N N . LEU A 1 93 ? -2.117 -10.362 -2.114 1.00 96.06 93 LEU A N 1
ATOM 758 C CA . LEU A 1 93 ? -2.439 -9.566 -3.295 1.00 96.06 93 LEU A CA 1
ATOM 759 C C . LEU A 1 93 ? -3.947 -9.392 -3.496 1.00 96.06 93 LEU A C 1
ATOM 761 O O . LEU A 1 93 ? -4.340 -8.411 -4.132 1.00 96.06 93 LEU A O 1
ATOM 765 N N . ASP A 1 94 ? -4.770 -10.300 -2.971 1.00 95.81 94 ASP A N 1
ATOM 766 C CA . ASP A 1 94 ? -6.185 -10.394 -3.330 1.00 95.81 94 ASP A CA 1
ATOM 767 C C . ASP A 1 94 ? -6.962 -9.096 -3.025 1.00 95.81 94 ASP A C 1
ATOM 769 O O . ASP A 1 94 ? -7.551 -8.538 -3.957 1.00 95.81 94 ASP A O 1
ATOM 773 N N . PRO A 1 95 ? -6.874 -8.486 -1.820 1.00 94.31 95 PRO A N 1
ATOM 774 C CA . PRO A 1 95 ? -7.600 -7.244 -1.532 1.00 94.31 95 PRO A CA 1
ATOM 775 C C . PRO A 1 95 ? -7.199 -6.071 -2.434 1.00 94.31 95 PRO A C 1
ATOM 777 O O . PRO A 1 95 ? -8.005 -5.182 -2.710 1.00 94.31 95 PRO A O 1
ATOM 780 N N . PHE A 1 96 ? -5.942 -6.043 -2.888 1.00 96.62 96 PHE A N 1
ATOM 781 C CA . PHE A 1 96 ? -5.447 -4.999 -3.782 1.00 96.62 96 PHE A CA 1
ATOM 782 C C . PHE A 1 96 ? -5.957 -5.191 -5.214 1.00 96.62 96 PHE A C 1
ATOM 784 O O . PHE A 1 96 ? -6.352 -4.219 -5.861 1.00 96.62 96 PHE A O 1
ATOM 791 N N . VAL A 1 97 ? -5.981 -6.435 -5.703 1.00 96.62 97 VAL A N 1
ATOM 792 C CA . VAL A 1 97 ? -6.526 -6.769 -7.026 1.00 96.62 97 VAL A CA 1
ATOM 793 C C . VAL A 1 97 ? -8.024 -6.481 -7.073 1.00 96.62 97 VAL A C 1
ATOM 795 O O . VAL A 1 97 ? -8.461 -5.759 -7.968 1.00 96.62 97 VAL A O 1
ATOM 798 N N . GLU A 1 98 ? -8.785 -6.943 -6.077 1.00 94.69 98 GLU A N 1
ATOM 799 C CA . GLU A 1 98 ? -10.226 -6.681 -5.969 1.00 94.69 98 GLU A CA 1
ATOM 800 C C . GLU A 1 98 ? -10.535 -5.176 -5.972 1.00 94.69 98 GLU A C 1
ATOM 802 O O . GLU A 1 98 ? -11.470 -4.716 -6.633 1.00 94.69 98 GLU A O 1
ATOM 807 N N . GLU A 1 99 ? -9.727 -4.376 -5.267 1.00 91.81 99 GLU A N 1
ATOM 808 C CA . GLU A 1 99 ? -9.880 -2.923 -5.258 1.00 91.81 99 GLU A CA 1
ATOM 809 C C . GLU A 1 99 ? -9.656 -2.305 -6.647 1.00 91.81 99 GLU A C 1
ATOM 811 O O . GLU A 1 99 ? -10.418 -1.423 -7.059 1.00 91.81 99 GLU A O 1
ATOM 816 N N . ILE A 1 100 ? -8.616 -2.734 -7.368 1.00 94.75 100 ILE A N 1
ATOM 817 C CA . ILE A 1 100 ? -8.336 -2.243 -8.723 1.00 94.75 100 ILE A CA 1
ATOM 818 C C . ILE A 1 100 ? -9.473 -2.627 -9.670 1.00 94.75 100 ILE A C 1
ATOM 820 O O . ILE A 1 100 ? -9.965 -1.770 -10.405 1.00 94.75 100 ILE A O 1
ATOM 824 N N . GLU A 1 101 ? -9.914 -3.884 -9.641 1.00 96.00 101 GLU A N 1
ATOM 825 C CA . GLU A 1 101 ? -11.003 -4.376 -10.489 1.00 96.00 101 GLU A CA 1
ATOM 826 C C . GLU A 1 101 ? -12.303 -3.608 -10.233 1.00 96.00 101 GLU A C 1
ATOM 828 O O . GLU A 1 101 ? -12.956 -3.162 -11.178 1.00 96.00 101 GLU A O 1
ATOM 833 N N . SER A 1 102 ? -12.630 -3.355 -8.962 1.00 92.31 102 SER A N 1
ATOM 834 C CA . SER A 1 102 ? -13.790 -2.552 -8.565 1.00 92.31 102 SER A CA 1
ATOM 835 C C . SER A 1 102 ? -13.746 -1.131 -9.147 1.00 92.31 102 SER A C 1
ATOM 837 O O . SER A 1 102 ? -14.747 -0.651 -9.679 1.00 92.31 102 SER A O 1
ATOM 839 N N . ARG A 1 103 ? -12.579 -0.471 -9.110 1.00 92.38 103 ARG A N 1
ATOM 840 C CA . ARG A 1 103 ? -12.381 0.891 -9.649 1.00 92.38 103 ARG A CA 1
ATOM 841 C C . ARG A 1 103 ? -12.383 0.958 -11.176 1.00 92.38 103 ARG A C 1
ATOM 843 O O . ARG A 1 103 ? -12.636 2.022 -11.729 1.00 92.38 103 ARG A O 1
ATOM 850 N N . LEU A 1 104 ? -12.039 -0.135 -11.855 1.00 93.12 104 LEU A N 1
ATOM 851 C CA . LEU A 1 104 ? -12.077 -0.214 -13.318 1.00 93.12 104 LEU A CA 1
ATOM 852 C C . LEU A 1 104 ? -13.477 -0.547 -13.849 1.00 93.12 104 LEU A C 1
ATOM 854 O O . LEU A 1 104 ? -13.768 -0.262 -15.008 1.00 93.12 104 LEU A O 1
ATOM 858 N N . ALA A 1 105 ? -14.324 -1.164 -13.023 1.00 88.88 105 ALA A N 1
ATOM 859 C CA . ALA A 1 105 ? -15.701 -1.503 -13.369 1.00 88.88 105 ALA A CA 1
ATOM 860 C C . ALA A 1 105 ? -16.694 -0.333 -13.199 1.00 88.88 105 ALA A C 1
ATOM 862 O O . ALA A 1 105 ? -17.819 -0.431 -13.694 1.00 88.88 105 ALA A O 1
ATOM 863 N N . SER A 1 106 ? -16.302 0.738 -12.497 1.00 68.88 106 SER A N 1
ATOM 864 C CA . SER A 1 106 ? -17.089 1.967 -12.288 1.00 68.88 106 SER A CA 1
ATOM 865 C C . SER A 1 106 ? -16.875 3.000 -13.388 1.00 68.88 106 SER A C 1
ATOM 867 O O . SER A 1 106 ? -17.877 3.608 -13.822 1.00 68.88 106 SER A O 1
#